Protein AF-A0A941GPL9-F1 (afdb_monomer)

Sequence (74 aa):
MEIQNPTLSVGETVEIVILVPEEQSISLAERLAFLKLPITERRRILATQAEEMSAHYEQDSQWQELMAGDIIDY

pLDDT: mean 75.93, std 15.55, range [40.66, 98.0]

Radius of gyration: 20.51 Å; Cα contacts (8 Å, |Δi|>4): 5; chains: 1; bounding box: 56×35×30 Å

Solvent-accessible surface area (backbone atoms only — not comparable to full-atom values): 5118 Å² total; per-residue (Å²): 135,84,80,82,78,74,93,77,60,95,88,69,87,76,88,80,82,78,84,72,74,86,68,85,75,78,48,72,67,56,55,53,54,54,70,71,43,57,72,68,58,46,48,53,54,51,50,53,52,50,58,72,46,40,68,57,59,74,72,44,64,68,66,57,64,72,64,68,58,85,84,80,84,131

Mean predicted aligned error: 15.24 Å

Secondary structure (DSSP, 8-state):
-------PPTT----------------HHHHHHHHTS-HHHHHHHHHHHHHHHHHHHHH-THHHHHT-S-----

Organism: NCBI:txid1521640

Foldseek 3Di:
DDDPDPPDDPPDDDDDDPPDPPDPDQDPVNVVVLVPDDPVVNCVVVVVVCVVCVVVCVVDVVVVVVVPDDPDDD

Structure (mmCIF, N/CA/C/O backbone):
data_AF-A0A941GPL9-F1
#
_entry.id   AF-A0A941GPL9-F1
#
loop_
_atom_site.group_PDB
_atom_site.id
_atom_site.type_symbol
_atom_site.label_atom_id
_atom_site.label_alt_id
_atom_site.label_comp_id
_atom_site.label_asym_id
_atom_site.label_entity_id
_atom_site.label_seq_id
_atom_site.pdbx_PDB_ins_code
_atom_site.Cartn_x
_atom_site.Cartn_y
_atom_site.Cartn_z
_atom_site.occupancy
_atom_site.B_iso_or_equiv
_atom_site.auth_seq_id
_atom_site.auth_comp_id
_atom_site.auth_asym_id
_atom_site.auth_atom_id
_atom_site.pdbx_PDB_model_num
ATOM 1 N N . MET A 1 1 ? 34.454 -3.965 -6.688 1.00 40.66 1 MET A N 1
ATOM 2 C CA . MET A 1 1 ? 34.873 -4.053 -5.275 1.00 40.66 1 MET A CA 1
ATOM 3 C C . MET A 1 1 ? 35.744 -5.285 -5.150 1.00 40.66 1 MET A C 1
ATOM 5 O O . MET A 1 1 ? 35.247 -6.370 -5.407 1.00 40.66 1 MET A O 1
ATOM 9 N N . GLU A 1 2 ? 37.032 -5.124 -4.859 1.00 40.97 2 GLU A N 1
ATOM 10 C CA . GLU A 1 2 ? 37.904 -6.257 -4.531 1.00 40.97 2 GLU A CA 1
ATOM 11 C C . GLU A 1 2 ? 37.758 -6.558 -3.041 1.00 40.97 2 GLU A C 1
ATOM 13 O O . GLU A 1 2 ? 37.984 -5.685 -2.202 1.00 40.97 2 GLU A O 1
ATOM 18 N N . ILE A 1 3 ? 37.348 -7.782 -2.712 1.00 51.97 3 ILE A N 1
ATOM 19 C CA . ILE A 1 3 ? 37.362 -8.266 -1.334 1.00 51.97 3 ILE A CA 1
ATOM 20 C C . ILE A 1 3 ? 38.825 -8.567 -1.013 1.00 51.97 3 ILE A C 1
ATOM 22 O O . ILE A 1 3 ? 39.392 -9.536 -1.5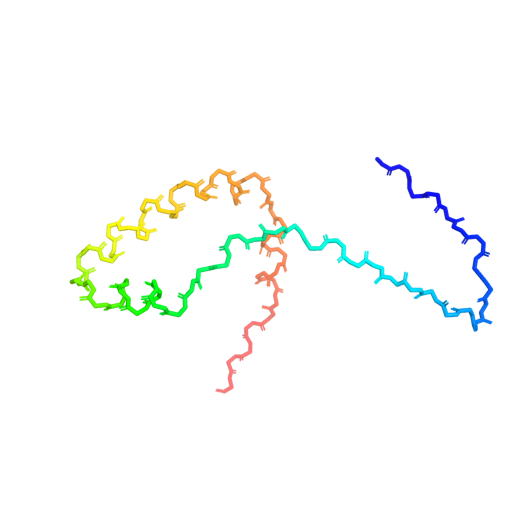17 1.00 51.97 3 ILE A O 1
ATOM 26 N N . GLN A 1 4 ? 39.456 -7.714 -0.205 1.00 51.59 4 GLN A N 1
ATOM 27 C CA . GLN A 1 4 ? 40.725 -8.068 0.422 1.00 51.59 4 GLN A CA 1
ATOM 28 C C . GLN A 1 4 ? 40.456 -9.292 1.291 1.00 51.59 4 GLN A C 1
ATOM 30 O O . GLN A 1 4 ? 39.608 -9.229 2.175 1.00 51.59 4 GLN A O 1
ATOM 35 N N . ASN A 1 5 ? 41.114 -10.410 0.993 1.00 55.00 5 ASN A N 1
ATOM 36 C CA . ASN A 1 5 ? 40.921 -11.662 1.710 1.00 55.00 5 ASN A CA 1
ATOM 37 C C . ASN A 1 5 ? 41.806 -11.622 2.970 1.00 55.00 5 ASN A C 1
ATOM 39 O O . ASN A 1 5 ? 43.025 -11.762 2.833 1.00 55.00 5 ASN A O 1
ATOM 43 N N . PRO A 1 6 ? 41.271 -11.364 4.178 1.00 62.53 6 PRO A N 1
ATOM 44 C CA . PRO A 1 6 ? 42.089 -11.419 5.379 1.00 62.53 6 PRO A CA 1
ATOM 45 C C . PRO A 1 6 ? 42.586 -12.855 5.575 1.00 62.53 6 PRO A C 1
ATOM 47 O O . PRO A 1 6 ? 41.832 -13.816 5.421 1.00 62.53 6 PRO A O 1
ATOM 50 N N . THR A 1 7 ? 43.868 -13.011 5.902 1.00 58.59 7 THR A N 1
ATOM 51 C CA . THR A 1 7 ? 44.452 -14.302 6.285 1.00 58.59 7 THR A CA 1
ATOM 52 C C . THR A 1 7 ? 43.879 -14.717 7.642 1.00 58.59 7 THR A C 1
ATOM 54 O O . THR A 1 7 ? 44.474 -14.433 8.676 1.00 58.59 7 THR A O 1
ATOM 57 N N . LEU A 1 8 ? 42.703 -15.343 7.639 1.00 64.00 8 LEU A N 1
ATOM 58 C CA . LEU A 1 8 ? 42.026 -15.829 8.843 1.00 64.00 8 LEU A CA 1
ATOM 59 C C . LEU A 1 8 ? 42.500 -17.245 9.173 1.00 64.00 8 LEU A C 1
ATOM 61 O O . LEU A 1 8 ? 42.554 -18.115 8.300 1.00 64.00 8 LEU A O 1
ATOM 65 N N . SER A 1 9 ? 42.838 -17.483 10.439 1.00 71.81 9 SER A N 1
ATOM 66 C CA . SER A 1 9 ? 43.210 -18.820 10.916 1.00 71.81 9 SER A CA 1
ATOM 67 C C . SER A 1 9 ? 41.976 -19.601 11.378 1.00 71.81 9 SER A C 1
ATOM 69 O O . SER A 1 9 ? 41.019 -19.034 11.904 1.00 71.81 9 SER A O 1
ATOM 71 N N . VAL A 1 10 ? 41.982 -20.929 11.204 1.00 62.47 10 VAL A N 1
ATOM 72 C CA . VAL A 1 10 ? 40.883 -21.798 11.664 1.00 62.47 10 VAL A CA 1
ATOM 73 C C . VAL A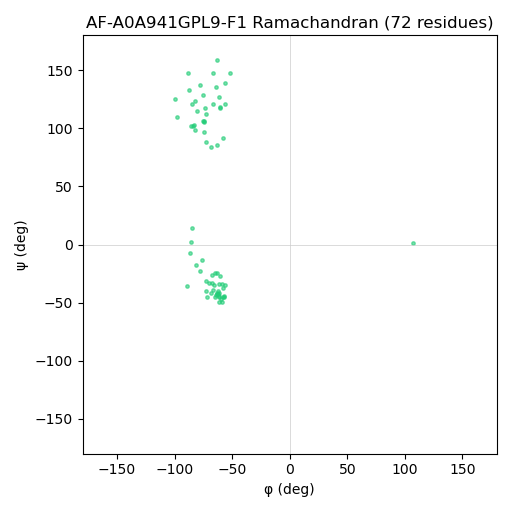 1 10 ? 40.737 -21.677 13.187 1.00 62.47 10 VAL A C 1
ATOM 75 O O . VAL A 1 10 ? 41.659 -22.024 13.920 1.00 62.47 10 VAL A O 1
ATOM 78 N N . GLY A 1 11 ? 39.578 -21.199 13.654 1.00 73.06 11 GLY A N 1
ATOM 79 C CA . GLY A 1 11 ? 39.273 -20.993 15.079 1.00 73.06 11 GLY A CA 1
ATOM 80 C C . GLY A 1 11 ? 39.250 -19.529 15.537 1.00 73.06 11 GLY A C 1
ATOM 81 O O . GLY A 1 11 ? 39.023 -19.274 16.717 1.00 73.06 11 GLY A O 1
ATOM 82 N N . GLU A 1 12 ? 39.467 -18.575 14.632 1.00 76.38 12 GLU A N 1
ATOM 83 C CA . GLU A 1 12 ? 39.372 -17.142 14.916 1.00 76.38 12 GLU A CA 1
ATOM 84 C C . GLU A 1 12 ? 37.909 -16.657 14.860 1.00 76.38 12 GLU A C 1
ATOM 86 O O . GLU A 1 12 ? 37.219 -16.837 13.854 1.00 76.38 12 GLU A O 1
ATOM 91 N N . THR A 1 13 ? 37.416 -16.058 15.949 1.00 71.56 13 THR A N 1
ATOM 92 C CA . THR A 1 13 ? 36.075 -15.455 15.999 1.00 71.56 13 THR A CA 1
ATOM 93 C C . THR A 1 13 ? 36.121 -14.070 15.363 1.00 71.56 13 THR A C 1
ATOM 95 O O . THR A 1 13 ? 36.749 -13.164 15.905 1.00 71.56 13 THR A O 1
ATOM 98 N N . VAL A 1 14 ? 35.428 -13.894 14.238 1.00 75.12 14 VAL A N 1
ATOM 99 C CA . VAL A 1 14 ? 35.281 -12.593 13.572 1.00 75.12 14 VAL A CA 1
ATOM 100 C C . VAL A 1 14 ? 33.926 -11.992 13.936 1.00 75.12 14 VAL A C 1
ATOM 102 O O . VAL A 1 14 ? 32.888 -12.619 13.722 1.00 75.12 14 VAL A O 1
ATOM 105 N N . GLU A 1 15 ? 33.922 -10.768 14.465 1.00 70.56 15 GLU A N 1
ATOM 106 C CA . GLU A 1 15 ? 32.692 -9.987 14.612 1.00 70.56 15 GLU A CA 1
ATOM 107 C C . GLU A 1 15 ? 32.262 -9.460 13.242 1.00 70.56 15 GLU A C 1
ATOM 109 O O . GLU A 1 15 ? 32.864 -8.546 12.677 1.00 70.56 15 GLU A O 1
ATOM 114 N N . ILE A 1 16 ? 31.211 -10.059 12.687 1.00 70.25 16 ILE A N 1
ATOM 115 C CA . ILE A 1 16 ? 30.602 -9.591 11.445 1.00 70.25 16 ILE A CA 1
ATOM 116 C C . ILE A 1 16 ? 29.595 -8.500 11.805 1.00 70.25 16 ILE A C 1
ATOM 118 O O . ILE A 1 16 ? 28.484 -8.783 12.254 1.00 70.25 16 ILE A O 1
ATOM 122 N N . VAL A 1 17 ? 29.976 -7.240 11.596 1.00 64.88 17 VAL A N 1
ATOM 123 C CA . VAL A 1 17 ? 29.050 -6.107 11.693 1.00 64.88 17 VAL A CA 1
ATOM 124 C C . VAL A 1 17 ? 28.294 -5.999 10.373 1.00 64.88 17 VAL A C 1
ATOM 126 O O . VAL A 1 17 ? 28.797 -5.459 9.388 1.00 64.88 17 VAL A O 1
ATOM 129 N N . ILE A 1 18 ? 27.079 -6.544 10.343 1.00 67.38 18 ILE A N 1
ATOM 130 C CA . ILE A 1 18 ? 26.163 -6.365 9.216 1.00 67.38 18 ILE A CA 1
ATOM 131 C C . ILE A 1 18 ? 25.618 -4.937 9.296 1.00 67.38 18 ILE A C 1
ATOM 133 O O . ILE A 1 18 ? 24.786 -4.623 10.145 1.00 67.38 18 ILE A O 1
ATOM 137 N N . LEU A 1 19 ? 26.103 -4.066 8.413 1.00 51.12 19 LEU A N 1
ATOM 138 C CA . LEU A 1 19 ? 25.524 -2.744 8.196 1.00 51.12 19 LEU A CA 1
ATOM 139 C C . LEU A 1 19 ? 24.204 -2.926 7.441 1.00 51.12 19 LEU A C 1
ATOM 141 O O . LEU 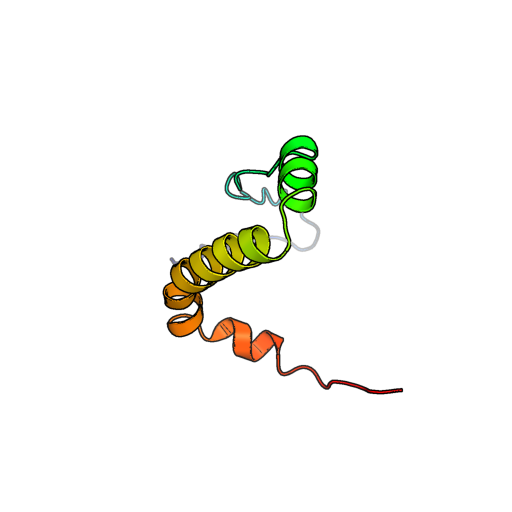A 1 19 ? 24.182 -2.942 6.212 1.00 51.12 19 LEU A O 1
ATOM 145 N N . VAL A 1 20 ? 23.108 -3.114 8.177 1.00 60.84 20 VAL A N 1
ATOM 146 C CA . VAL A 1 20 ? 21.765 -3.043 7.597 1.00 60.84 20 VAL A CA 1
ATOM 147 C C . VAL A 1 20 ? 21.494 -1.560 7.328 1.00 60.84 20 VAL A C 1
ATOM 149 O O . VAL A 1 20 ? 21.530 -0.775 8.282 1.00 60.84 20 VAL A O 1
ATOM 152 N N . PRO A 1 21 ? 21.293 -1.132 6.068 1.00 55.72 21 PRO A N 1
ATOM 153 C CA . PRO A 1 21 ? 20.861 0.233 5.802 1.00 55.72 21 PRO A CA 1
ATOM 154 C C . PRO A 1 21 ? 19.562 0.474 6.572 1.00 55.72 21 PRO A C 1
ATOM 156 O O . PRO A 1 21 ? 18.730 -0.424 6.671 1.00 55.72 21 PRO A O 1
ATOM 159 N N . GLU A 1 22 ? 19.421 1.655 7.164 1.00 53.00 22 GLU A N 1
ATOM 160 C CA . GLU A 1 22 ? 18.263 2.032 7.973 1.00 53.00 22 GLU A CA 1
ATOM 161 C C . GLU A 1 22 ? 17.007 2.027 7.082 1.00 53.00 22 GLU A C 1
ATOM 163 O O . GLU A 1 22 ? 16.642 3.028 6.466 1.00 53.00 22 GLU A O 1
ATOM 168 N N . GLU A 1 23 ? 16.374 0.861 6.929 1.00 60.66 23 GLU A N 1
ATOM 169 C CA . GLU A 1 23 ? 15.074 0.754 6.286 1.00 60.66 23 GLU A CA 1
ATOM 170 C C . GLU A 1 23 ? 14.107 1.582 7.123 1.00 60.66 23 GLU A C 1
ATOM 172 O O 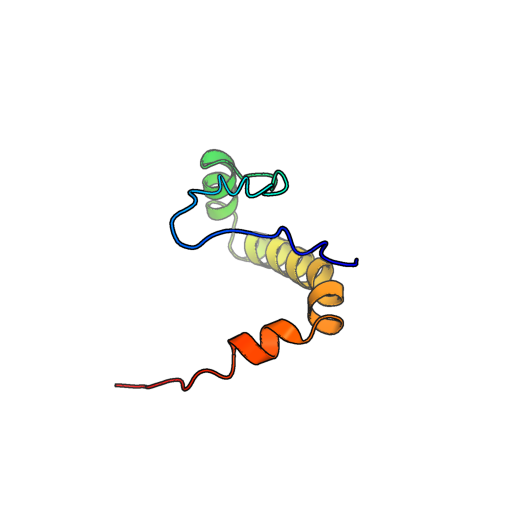. GLU A 1 23 ? 14.016 1.407 8.341 1.00 60.66 23 GLU A O 1
ATOM 177 N N . GLN A 1 24 ? 13.397 2.505 6.474 1.00 60.22 24 GLN A N 1
ATOM 178 C CA . GLN A 1 24 ? 12.348 3.304 7.097 1.00 60.22 24 GLN A CA 1
ATOM 179 C C . GLN A 1 24 ? 11.287 2.355 7.659 1.00 60.22 24 GLN A C 1
ATOM 181 O O . GLN A 1 24 ? 10.371 1.912 6.965 1.00 60.22 24 GLN A O 1
ATOM 186 N N . SER A 1 25 ? 11.455 1.973 8.924 1.00 69.38 25 SER A N 1
ATOM 187 C CA . SER A 1 25 ? 10.618 0.960 9.540 1.00 69.38 25 SER A CA 1
ATOM 188 C C . SER A 1 25 ? 9.237 1.557 9.791 1.00 69.38 25 SER A C 1
ATOM 190 O O . SER A 1 25 ? 9.070 2.467 10.602 1.00 69.38 25 SER A O 1
ATOM 192 N N . ILE A 1 26 ? 8.238 1.058 9.064 1.00 80.19 26 ILE A N 1
ATOM 193 C CA . ILE A 1 26 ? 6.848 1.487 9.230 1.00 80.19 26 ILE A CA 1
ATOM 194 C C . ILE A 1 26 ? 6.371 1.036 10.612 1.00 80.19 26 ILE A C 1
ATOM 196 O O . ILE A 1 26 ? 6.345 -0.170 10.907 1.00 80.19 26 ILE A O 1
ATOM 200 N N . SER A 1 27 ? 5.955 1.991 11.441 1.00 90.44 27 SER A N 1
ATOM 201 C CA . SER A 1 27 ? 5.448 1.744 12.786 1.00 90.44 27 SER A CA 1
ATOM 202 C C . SER A 1 27 ? 4.162 0.910 12.769 1.00 90.44 27 SER A C 1
ATOM 204 O O . SER A 1 27 ? 3.406 0.870 11.793 1.00 90.44 27 SER A O 1
ATOM 206 N N . LEU A 1 28 ? 3.851 0.255 13.893 1.00 89.69 28 LEU A N 1
ATOM 207 C CA . LEU A 1 28 ? 2.602 -0.501 14.038 1.00 89.69 28 LEU A CA 1
ATOM 208 C C . LEU A 1 28 ? 1.363 0.384 13.808 1.00 89.69 28 LEU A C 1
ATOM 210 O O . LEU A 1 28 ? 0.382 -0.065 13.216 1.00 89.69 28 LEU A O 1
ATO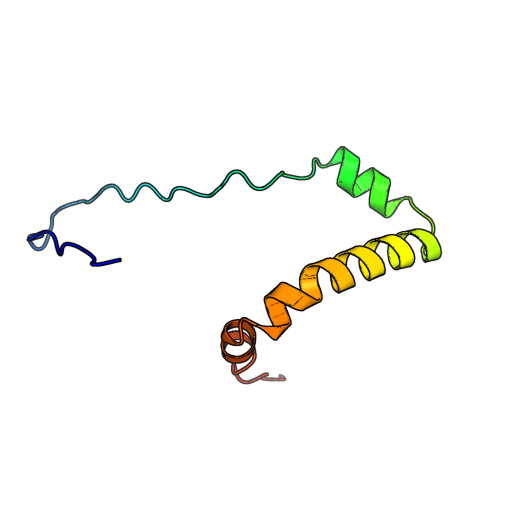M 214 N N . ALA A 1 29 ? 1.413 1.641 14.255 1.00 91.50 29 ALA A N 1
ATOM 215 C CA . ALA A 1 29 ? 0.320 2.592 14.093 1.00 91.50 29 ALA A CA 1
ATOM 216 C C . ALA A 1 29 ? 0.043 2.891 12.612 1.00 91.50 29 ALA A C 1
ATOM 218 O O . ALA A 1 29 ? -1.116 2.892 12.196 1.00 91.50 29 ALA A O 1
ATOM 219 N N . GLU A 1 30 ? 1.089 3.068 11.808 1.00 90.75 30 GLU A N 1
ATOM 220 C CA . GLU A 1 30 ? 0.978 3.319 10.368 1.00 90.75 30 GLU A CA 1
ATOM 221 C C . GLU A 1 30 ? 0.452 2.092 9.618 1.00 90.75 30 GLU A C 1
ATOM 223 O O . GLU A 1 30 ? -0.454 2.217 8.791 1.00 90.75 30 GLU A O 1
ATOM 228 N N . ARG A 1 31 ? 0.918 0.885 9.973 1.00 91.88 31 ARG A N 1
ATOM 229 C CA . ARG A 1 31 ? 0.380 -0.372 9.417 1.00 91.88 31 ARG A CA 1
ATOM 230 C C . ARG A 1 31 ? -1.120 -0.505 9.691 1.00 91.88 31 ARG A C 1
ATOM 232 O O . ARG A 1 31 ? -1.897 -0.837 8.797 1.00 91.88 31 ARG A O 1
ATOM 239 N N . LEU A 1 32 ? -1.547 -0.214 10.921 1.00 95.50 32 LEU A N 1
ATOM 240 C CA . LEU A 1 32 ? -2.961 -0.252 11.303 1.00 95.50 32 LEU A CA 1
ATOM 241 C C . LEU A 1 32 ? -3.780 0.834 10.599 1.00 95.50 32 LEU A C 1
ATOM 243 O O . LEU A 1 32 ? -4.918 0.573 10.209 1.00 95.50 32 LEU A O 1
ATOM 247 N N . ALA A 1 33 ? -3.228 2.037 10.435 1.00 95.38 33 ALA A N 1
ATOM 248 C CA . ALA A 1 33 ? -3.879 3.117 9.705 1.00 95.38 33 ALA A CA 1
ATOM 249 C C . ALA A 1 33 ? -4.116 2.725 8.240 1.00 95.38 33 ALA A C 1
ATOM 251 O O . ALA A 1 33 ? -5.233 2.877 7.747 1.00 95.38 33 ALA A O 1
ATOM 252 N N . PHE A 1 34 ? -3.118 2.125 7.586 1.00 95.31 34 PHE A N 1
ATOM 253 C CA . PHE A 1 34 ? -3.249 1.599 6.229 1.00 95.31 34 PHE A CA 1
ATOM 254 C C . PHE A 1 34 ? -4.345 0.529 6.123 1.00 95.31 34 PHE A C 1
ATOM 256 O O . PHE A 1 34 ? -5.199 0.599 5.241 1.00 95.31 34 PHE A O 1
ATOM 263 N N . LEU A 1 35 ? -4.383 -0.441 7.043 1.00 95.00 35 LEU A N 1
ATOM 264 C CA . LEU A 1 35 ? -5.376 -1.524 7.011 1.00 95.00 35 LEU A CA 1
ATOM 265 C C . LEU A 1 35 ? -6.822 -1.045 7.208 1.00 95.00 35 LEU A C 1
ATOM 267 O O . LEU A 1 35 ? -7.748 -1.708 6.739 1.00 95.00 35 LEU A O 1
ATOM 271 N N . LYS A 1 36 ? -7.021 0.104 7.863 1.00 97.12 36 LYS A N 1
ATOM 272 C CA . LYS A 1 36 ? -8.340 0.729 8.046 1.00 97.12 36 LYS A CA 1
ATOM 273 C C . LYS A 1 36 ? -8.863 1.424 6.789 1.00 97.12 36 LYS A C 1
ATOM 275 O O . LYS A 1 36 ? -10.043 1.767 6.744 1.00 97.12 36 LYS A O 1
ATOM 280 N N . LEU A 1 37 ? -8.022 1.635 5.777 1.00 97.00 37 LEU A N 1
ATOM 281 C CA . LEU A 1 37 ? -8.446 2.259 4.532 1.00 97.00 37 LEU A CA 1
ATOM 282 C C . LEU A 1 37 ? -9.427 1.352 3.762 1.00 97.00 37 LEU A C 1
ATOM 284 O O . LEU A 1 37 ? -9.289 0.116 3.769 1.00 97.00 37 LEU A O 1
ATOM 288 N N . PRO A 1 38 ? -10.390 1.943 3.028 1.00 98.00 38 PRO A N 1
ATOM 289 C CA . PRO A 1 38 ? -11.224 1.203 2.092 1.00 98.00 38 PRO A CA 1
ATOM 290 C C . PRO A 1 38 ? -10.375 0.374 1.126 1.00 98.00 38 PRO A C 1
ATOM 292 O O . PRO A 1 38 ? -9.278 0.777 0.738 1.00 98.00 38 PRO A O 1
ATOM 295 N N . ILE A 1 39 ? -10.892 -0.781 0.700 1.00 96.31 39 ILE A N 1
ATOM 296 C CA . ILE A 1 39 ? -10.140 -1.704 -0.165 1.00 96.31 39 ILE A CA 1
ATOM 297 C C . ILE A 1 39 ? -9.656 -1.036 -1.461 1.00 96.31 39 ILE A C 1
ATOM 299 O O . ILE A 1 39 ? -8.555 -1.322 -1.922 1.00 96.31 39 ILE A O 1
ATOM 303 N N . THR A 1 40 ? -10.442 -0.112 -2.017 1.00 97.75 40 THR A N 1
ATOM 304 C CA . THR A 1 40 ? -10.080 0.656 -3.215 1.00 97.75 40 THR A CA 1
ATOM 305 C C . THR A 1 40 ? -8.859 1.537 -2.979 1.00 97.75 40 THR A C 1
ATOM 307 O O . THR A 1 40 ? -7.965 1.571 -3.817 1.00 97.75 40 THR A O 1
ATOM 310 N N . GLU A 1 41 ? -8.780 2.194 -1.823 1.00 96.69 41 GLU A N 1
ATOM 311 C CA . GLU A 1 41 ? -7.667 3.089 -1.508 1.00 96.69 41 GLU A CA 1
ATOM 312 C C . GLU A 1 41 ? -6.389 2.305 -1.210 1.00 96.69 41 GLU A C 1
ATOM 314 O O . GLU A 1 41 ? -5.321 2.646 -1.712 1.00 96.69 41 GLU A O 1
ATOM 319 N N . ARG A 1 42 ? -6.507 1.177 -0.497 1.00 97.44 42 ARG A 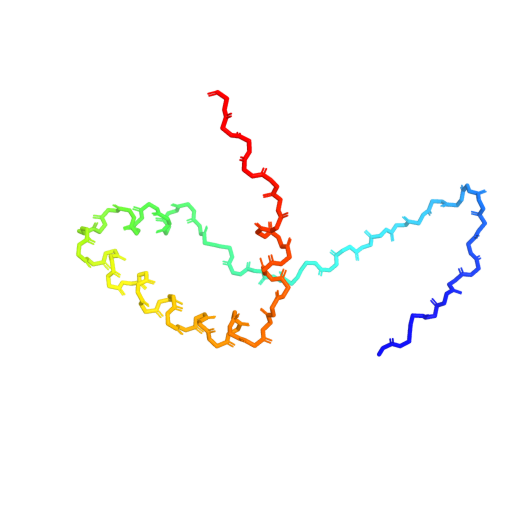N 1
ATOM 320 C CA . ARG A 1 42 ? -5.376 0.256 -0.317 1.00 97.44 42 ARG A CA 1
ATOM 321 C C . ARG A 1 42 ? -4.824 -0.230 -1.654 1.00 97.44 42 ARG A C 1
ATOM 323 O O . ARG A 1 42 ? -3.615 -0.226 -1.843 1.00 97.44 42 ARG A O 1
ATOM 330 N N . ARG A 1 43 ? -5.699 -0.614 -2.590 1.00 97.00 43 ARG A N 1
ATOM 331 C CA . ARG A 1 43 ? -5.295 -1.044 -3.939 1.00 97.00 43 ARG A CA 1
ATOM 332 C C . ARG A 1 43 ? -4.595 0.066 -4.710 1.00 97.00 43 ARG A C 1
ATOM 334 O O . ARG A 1 43 ? -3.591 -0.213 -5.348 1.00 97.00 43 ARG A O 1
ATOM 341 N N . ARG A 1 44 ? -5.100 1.301 -4.634 1.00 97.19 44 ARG A N 1
ATOM 342 C CA . ARG A 1 44 ? -4.481 2.460 -5.287 1.00 97.19 44 ARG A CA 1
ATOM 343 C C . ARG A 1 44 ? -3.050 2.672 -4.792 1.00 97.19 44 ARG A C 1
ATOM 345 O O . ARG A 1 44 ? -2.145 2.766 -5.606 1.00 97.19 44 ARG A O 1
ATOM 352 N N . ILE A 1 45 ? -2.857 2.685 -3.472 1.00 94.75 45 ILE A N 1
ATOM 353 C CA . ILE A 1 45 ? -1.541 2.874 -2.845 1.00 94.75 45 ILE A CA 1
ATOM 354 C C . ILE A 1 45 ? -0.578 1.750 -3.244 1.00 94.75 45 ILE A C 1
ATOM 356 O O . ILE A 1 45 ? 0.531 2.029 -3.687 1.00 94.75 45 ILE A O 1
ATOM 360 N N . LEU A 1 46 ? -1.009 0.490 -3.132 1.00 94.12 46 LEU A N 1
ATOM 361 C CA . LEU A 1 46 ? -0.164 -0.660 -3.470 1.00 94.12 46 LEU A CA 1
ATOM 362 C C . LEU A 1 46 ? 0.183 -0.716 -4.961 1.00 94.12 46 LEU A C 1
ATOM 364 O O . LEU A 1 46 ? 1.286 -1.122 -5.302 1.00 94.12 46 LEU A O 1
ATOM 368 N N . ALA A 1 47 ? -0.729 -0.305 -5.846 1.00 94.12 47 ALA A N 1
ATOM 369 C CA . ALA A 1 47 ? -0.457 -0.247 -7.280 1.00 94.12 47 ALA A CA 1
ATOM 370 C C . ALA A 1 47 ? 0.633 0.783 -7.605 1.00 94.12 47 ALA A C 1
ATOM 372 O O . ALA A 1 47 ? 1.562 0.463 -8.337 1.00 94.12 47 ALA A O 1
ATOM 373 N N . THR A 1 48 ? 0.557 1.980 -7.014 1.00 93.38 48 THR A N 1
ATOM 374 C CA . THR A 1 48 ? 1.597 3.008 -7.176 1.00 93.38 48 THR A CA 1
ATOM 375 C C . THR A 1 48 ? 2.948 2.523 -6.653 1.00 93.38 48 THR A C 1
ATOM 377 O O . THR A 1 48 ? 3.946 2.647 -7.350 1.00 93.38 48 THR A O 1
ATOM 380 N N . GLN A 1 49 ? 2.979 1.901 -5.470 1.00 90.56 49 GLN A N 1
ATOM 381 C CA . GLN A 1 49 ? 4.219 1.345 -4.916 1.00 90.56 49 GLN A CA 1
ATOM 382 C C . GLN A 1 49 ? 4.807 0.243 -5.806 1.00 90.56 49 GLN A C 1
ATOM 384 O O . GLN A 1 49 ? 6.012 0.211 -6.032 1.00 90.56 49 GLN A O 1
ATOM 389 N N . ALA A 1 50 ? 3.970 -0.645 -6.348 1.00 89.50 50 ALA A N 1
ATOM 390 C CA . ALA A 1 50 ? 4.425 -1.690 -7.259 1.00 89.50 50 ALA A CA 1
ATOM 391 C C . ALA A 1 50 ? 5.033 -1.112 -8.548 1.00 89.50 50 ALA A C 1
ATOM 393 O O . ALA A 1 50 ? 6.056 -1.605 -9.013 1.00 89.50 50 ALA A O 1
ATOM 394 N N . GLU A 1 51 ? 4.437 -0.054 -9.101 1.00 90.25 51 GLU A N 1
ATOM 395 C CA . GLU A 1 51 ? 4.955 0.635 -10.287 1.00 90.25 51 GLU A CA 1
ATOM 396 C C . GLU A 1 51 ? 6.320 1.288 -10.017 1.00 90.25 51 GLU A C 1
ATOM 398 O O . GLU A 1 51 ? 7.251 1.115 -10.803 1.00 90.25 51 GLU A O 1
ATOM 403 N N . GLU A 1 52 ? 6.483 1.949 -8.868 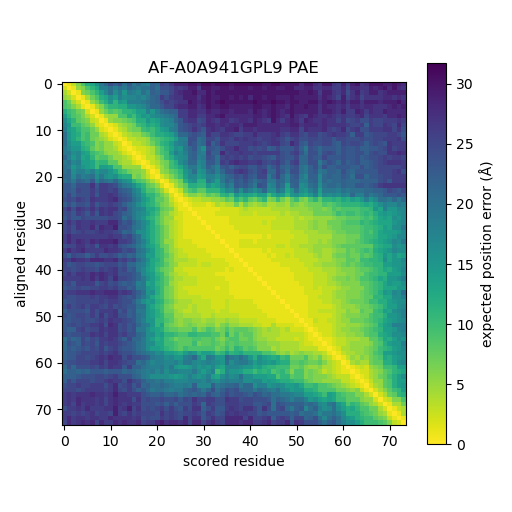1.00 87.69 52 GLU A N 1
ATOM 404 C CA . GLU A 1 52 ? 7.764 2.532 -8.437 1.00 87.69 52 GLU A CA 1
ATOM 405 C C . GLU A 1 52 ? 8.862 1.470 -8.267 1.00 87.69 52 GLU A C 1
ATOM 407 O O . GLU A 1 52 ? 10.031 1.718 -8.564 1.00 87.69 52 GLU A O 1
ATOM 412 N N . MET A 1 53 ? 8.486 0.269 -7.825 1.00 82.75 53 MET A N 1
ATOM 413 C CA . MET A 1 53 ? 9.408 -0.851 -7.642 1.00 82.75 53 MET A CA 1
ATOM 414 C C . MET A 1 53 ? 9.706 -1.612 -8.944 1.00 82.75 53 MET A C 1
ATOM 416 O O . MET A 1 53 ? 10.707 -2.329 -8.999 1.00 82.75 53 MET A O 1
ATOM 420 N N . SER A 1 54 ? 8.890 -1.456 -9.995 1.00 83.62 54 SER A N 1
ATOM 421 C CA . SER A 1 54 ? 9.005 -2.233 -11.243 1.00 83.62 54 SER A CA 1
ATOM 422 C C . SER A 1 54 ? 10.385 -2.093 -11.875 1.00 83.62 54 SER A C 1
ATOM 424 O O . SER A 1 54 ? 11.012 -3.088 -12.221 1.00 83.62 54 SER A O 1
ATOM 426 N N . ALA A 1 55 ? 10.922 -0.870 -11.925 1.00 80.69 55 ALA A N 1
ATOM 427 C CA . ALA A 1 55 ? 12.233 -0.603 -12.515 1.00 80.69 55 ALA A CA 1
ATOM 428 C C . ALA A 1 55 ? 13.372 -1.384 -11.835 1.00 80.69 55 ALA A C 1
ATOM 430 O O . ALA A 1 55 ? 14.320 -1.793 -12.502 1.00 80.69 55 ALA A O 1
ATOM 431 N N . HIS A 1 56 ? 13.280 -1.605 -10.521 1.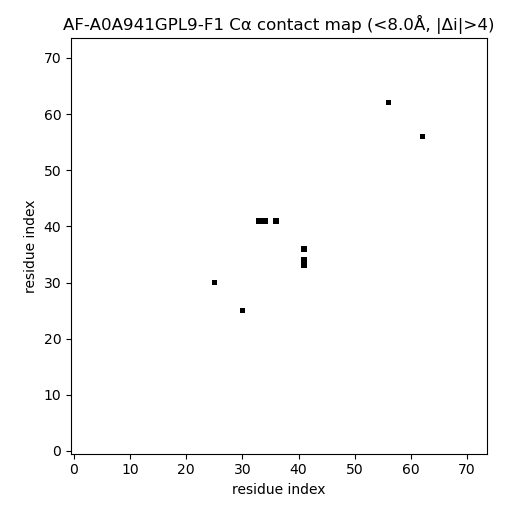00 77.38 56 HIS A N 1
ATOM 432 C CA . HIS A 1 56 ? 14.280 -2.356 -9.767 1.00 77.38 56 HIS A CA 1
ATOM 433 C C . HIS A 1 56 ? 14.216 -3.857 -10.088 1.00 77.38 56 HIS A C 1
ATOM 435 O O . HIS A 1 56 ? 15.244 -4.470 -10.366 1.00 77.38 56 HIS A O 1
ATOM 441 N N . TYR A 1 57 ? 13.011 -4.433 -10.134 1.00 72.88 57 TYR A N 1
ATOM 442 C CA . TYR A 1 57 ? 12.811 -5.857 -10.431 1.00 72.88 57 TYR A CA 1
ATOM 443 C C . TYR A 1 57 ? 12.918 -6.205 -11.922 1.00 72.88 57 TYR A C 1
ATOM 445 O O . TYR A 1 57 ? 13.202 -7.346 -12.271 1.00 72.88 57 TYR A O 1
ATOM 453 N N . GLU A 1 58 ? 12.711 -5.254 -12.829 1.00 77.62 58 GLU A N 1
ATOM 454 C CA . GLU A 1 58 ? 12.935 -5.472 -14.263 1.00 77.62 58 GLU A CA 1
ATOM 455 C C . GLU A 1 58 ? 14.426 -5.549 -14.614 1.00 77.62 58 GLU A C 1
ATOM 457 O O . GLU A 1 58 ? 14.804 -6.244 -15.556 1.00 77.62 58 GLU A O 1
ATOM 462 N N . GLN A 1 59 ? 15.276 -4.832 -13.874 1.00 77.44 59 GLN A N 1
ATOM 463 C CA . GLN A 1 59 ? 16.715 -4.754 -14.138 1.00 77.44 59 GLN A CA 1
ATOM 464 C C . GLN A 1 59 ? 17.509 -5.845 -13.420 1.00 77.44 59 GLN A C 1
ATOM 466 O O . GLN A 1 59 ? 18.497 -6.339 -13.962 1.00 77.44 59 GLN A O 1
ATOM 471 N N . ASP A 1 60 ? 17.091 -6.210 -12.211 1.00 74.50 60 ASP A N 1
ATOM 472 C CA . ASP A 1 60 ? 17.722 -7.260 -11.424 1.00 74.50 60 ASP A CA 1
ATOM 473 C C . ASP A 1 60 ? 16.942 -8.566 -11.585 1.00 74.50 60 ASP A C 1
ATOM 475 O O . ASP A 1 60 ? 15.829 -8.685 -11.091 1.00 74.50 60 ASP A O 1
ATOM 479 N N . SER A 1 61 ? 17.503 -9.559 -12.279 1.00 69.75 61 SER A N 1
ATOM 480 C CA . SER A 1 61 ? 16.870 -10.870 -12.459 1.00 69.75 61 SER A CA 1
ATOM 481 C C . SER A 1 61 ? 17.153 -11.849 -11.315 1.00 69.75 61 SER A C 1
ATOM 483 O O . SER A 1 61 ? 16.686 -12.984 -11.380 1.00 69.75 61 SER A O 1
ATOM 485 N N . GLN A 1 62 ? 17.885 -11.458 -10.262 1.00 71.06 62 GLN A N 1
ATOM 486 C CA . GLN A 1 62 ? 18.193 -12.353 -9.136 1.00 71.06 62 GLN A CA 1
ATOM 487 C C . GLN A 1 62 ? 16.932 -12.852 -8.418 1.00 71.06 62 GLN A C 1
ATOM 489 O O . GLN A 1 62 ? 16.913 -13.967 -7.898 1.00 71.06 62 GLN A O 1
ATOM 494 N N . TRP A 1 63 ? 15.832 -12.090 -8.445 1.00 70.88 63 TRP A N 1
ATOM 495 C CA . TRP A 1 63 ? 14.553 -12.565 -7.906 1.00 70.88 63 TRP A CA 1
ATOM 496 C C . TRP A 1 63 ? 14.008 -13.794 -8.652 1.00 70.88 63 TRP A C 1
ATOM 498 O O . TRP A 1 63 ? 13.258 -14.573 -8.067 1.00 70.88 63 TRP A O 1
ATOM 508 N N . GLN A 1 64 ? 14.380 -14.005 -9.919 1.00 66.38 64 GLN A N 1
ATOM 509 C CA . GLN A 1 64 ? 13.952 -15.175 -10.692 1.00 66.38 64 GLN A CA 1
ATOM 510 C C . GLN A 1 64 ? 14.609 -16.454 -10.172 1.00 66.38 64 GLN A C 1
ATOM 512 O O . GLN A 1 64 ? 13.978 -17.509 -10.162 1.00 66.38 64 GLN A O 1
ATOM 517 N N . GLU A 1 65 ? 15.844 -16.358 -9.677 1.00 68.88 65 GLU A N 1
ATOM 518 C CA . GLU A 1 65 ? 16.559 -17.483 -9.070 1.00 68.88 65 GLU A CA 1
ATOM 519 C C . GLU A 1 65 ? 15.903 -17.912 -7.747 1.00 68.88 65 GLU A C 1
ATOM 521 O O . GLU A 1 65 ? 15.829 -19.104 -7.456 1.00 68.88 65 GLU A O 1
ATOM 526 N N . LEU A 1 66 ? 15.328 -16.967 -6.989 1.00 66.25 66 LEU A N 1
ATOM 527 C CA . LEU A 1 66 ? 14.550 -17.258 -5.774 1.00 66.25 66 LEU A CA 1
ATOM 528 C C . LEU A 1 66 ? 13.235 -18.001 -6.068 1.00 66.25 66 LEU A C 1
ATOM 530 O O . LEU A 1 66 ? 12.738 -18.734 -5.214 1.00 66.25 66 LEU A O 1
ATOM 534 N N . MET A 1 67 ? 12.680 -17.832 -7.271 1.00 62.16 67 MET A N 1
ATOM 535 C CA . MET A 1 67 ? 11.450 -18.494 -7.725 1.00 62.16 67 MET A CA 1
ATOM 536 C C . MET A 1 67 ? 11.701 -19.879 -8.345 1.00 62.16 67 MET A C 1
ATOM 538 O O . MET A 1 67 ? 10.743 -20.593 -8.632 1.00 62.16 67 MET A O 1
ATOM 542 N N . ALA A 1 68 ? 12.963 -20.273 -8.548 1.00 60.84 68 ALA A N 1
ATOM 543 C CA . ALA A 1 68 ? 13.354 -21.547 -9.158 1.00 60.84 68 ALA A CA 1
ATOM 544 C C . ALA A 1 68 ? 13.419 -22.728 -8.163 1.00 60.84 68 ALA A C 1
ATOM 546 O O . ALA A 1 68 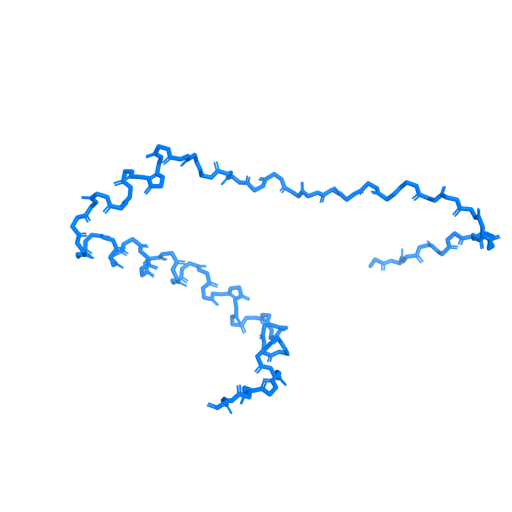? 13.986 -23.775 -8.479 1.00 60.84 68 ALA A O 1
ATOM 547 N N . GLY A 1 69 ? 12.863 -22.573 -6.958 1.00 64.75 69 GLY A N 1
ATOM 548 C CA . GLY A 1 69 ? 12.635 -23.688 -6.041 1.00 64.75 69 GLY A CA 1
ATOM 549 C C . GLY A 1 69 ? 11.403 -24.492 -6.456 1.00 64.75 69 GLY A C 1
ATOM 550 O O . GLY A 1 69 ? 10.376 -23.911 -6.803 1.00 64.75 69 GLY A O 1
ATOM 551 N N . ASP A 1 70 ? 11.489 -25.823 -6.408 1.00 67.94 70 ASP A N 1
ATOM 552 C CA . ASP A 1 70 ? 10.339 -26.695 -6.663 1.00 67.94 70 ASP A CA 1
ATOM 553 C C . ASP A 1 70 ? 9.179 -26.343 -5.715 1.00 67.94 70 ASP A C 1
ATOM 555 O O . ASP A 1 70 ? 9.301 -26.429 -4.489 1.00 67.94 70 ASP A O 1
ATOM 559 N N . ILE A 1 71 ? 8.029 -25.974 -6.285 1.00 69.88 71 ILE A N 1
ATOM 560 C CA . ILE A 1 71 ? 6.766 -25.903 -5.548 1.00 69.88 71 ILE A CA 1
ATOM 561 C C . ILE A 1 71 ? 6.309 -27.348 -5.335 1.00 69.88 71 ILE A C 1
ATOM 563 O O . ILE A 1 71 ? 5.729 -27.964 -6.229 1.00 69.88 71 ILE A O 1
ATOM 567 N N . ILE A 1 72 ? 6.604 -27.909 -4.163 1.00 59.59 72 ILE A N 1
ATOM 568 C CA . ILE A 1 72 ? 6.056 -29.205 -3.754 1.00 59.59 72 ILE A CA 1
ATOM 569 C C . ILE A 1 72 ? 4.664 -28.964 -3.164 1.00 59.59 72 ILE A C 1
ATOM 571 O O . ILE A 1 72 ? 4.539 -28.516 -2.025 1.00 59.59 72 ILE A O 1
ATOM 575 N N . ASP A 1 73 ? 3.631 -29.261 -3.951 1.00 60.94 73 ASP A N 1
ATOM 576 C CA . ASP A 1 73 ? 2.272 -29.467 -3.439 1.00 60.94 73 ASP A CA 1
ATOM 577 C C . ASP A 1 73 ? 2.213 -30.850 -2.762 1.00 60.94 73 ASP A C 1
ATOM 579 O O . ASP A 1 73 ? 2.654 -31.847 -3.344 1.00 60.94 73 ASP A O 1
ATOM 583 N N . TYR A 1 74 ? 1.713 -30.898 -1.524 1.00 68.44 74 TYR A N 1
ATOM 584 C CA . TYR A 1 74 ? 1.506 -32.127 -0.741 1.00 68.44 74 TYR A CA 1
ATOM 585 C C . TYR A 1 74 ? 0.103 -32.704 -0.937 1.00 68.44 74 TYR A C 1
ATOM 587 O O . TYR A 1 74 ? -0.862 -31.908 -0.999 1.00 68.44 74 TYR A O 1
#